Protein AF-A0A522VNP1-F1 (afdb_monomer)

Radius of gyration: 17.27 Å; Cα contacts (8 Å, |Δi|>4): 139; chains: 1; bounding box: 43×26×43 Å

Mean predicted aligned error: 6.5 Å

Secondary structure (DSSP, 8-state):
--------GGGS-HHHHHHHHHS-HHHHHHHHHHHTTEEEE--SS--TT-SHHHHH-HHHHHHHHHHHTT-EEEE---HHHHHHHHHHHHHHHHHHH---HHHHHHHTT--HHHHHHHHHHTT---

Nearest PDB structures (foldseek):
  7bhy-assembly1_B  TM=8.957E-01  e=1.336E+00  Bacillus subtilis subsp. subtilis str. 168
  7bhy-assembly1_A  TM=9.218E-01  e=1.494E+00  Bacillus subtilis subsp. subtilis str. 168
  3hug-assembly1_C  TM=8.974E-01  e=2.089E+00  Mycobacterium tuberculosis H37Rv
  4go1-assembly1_B-2  TM=8.620E-01  e=2.089E+00  Escherichia coli K-12
  6kon-assembly1_F  TM=8.977E-01  e=2.209E+00  Mycobacterium tuberculosis H37Rv

Structure (mmCIF, N/CA/C/O backbone):
data_AF-A0A522VNP1-F1
#
_entry.id   AF-A0A522VNP1-F1
#
loop_
_atom_site.group_PDB
_atom_site.id
_atom_site.type_symbol
_atom_site.label_atom_id
_atom_site.label_alt_id
_atom_site.label_comp_id
_atom_site.label_asym_id
_atom_site.label_entity_id
_atom_site.label_seq_id
_atom_site.pdbx_PDB_ins_code
_atom_site.Cartn_x
_atom_site.Cartn_y
_atom_site.Cartn_z
_atom_site.occupancy
_atom_site.B_iso_or_equiv
_atom_site.auth_seq_id
_atom_site.auth_comp_id
_atom_site.auth_asym_id
_atom_site.auth_atom_id
_atom_site.pdbx_PDB_model_num
ATOM 1 N N . MET A 1 1 ? -2.718 -17.207 4.023 1.00 33.31 1 MET A N 1
ATOM 2 C CA . MET A 1 1 ? -3.787 -16.292 4.475 1.00 33.31 1 MET A CA 1
ATOM 3 C C . MET A 1 1 ? -3.947 -15.210 3.415 1.00 33.31 1 MET A C 1
ATOM 5 O O . MET A 1 1 ? -3.266 -14.200 3.466 1.00 33.31 1 MET A O 1
ATOM 9 N N . THR A 1 2 ? -4.744 -15.475 2.381 1.00 30.81 2 THR A N 1
ATOM 10 C CA . THR A 1 2 ? -5.011 -14.537 1.278 1.00 30.81 2 THR A CA 1
ATOM 11 C C . THR A 1 2 ? -6.406 -13.962 1.493 1.00 30.81 2 THR A C 1
ATOM 13 O O . THR A 1 2 ? -7.403 -14.572 1.124 1.00 30.81 2 THR A O 1
ATOM 16 N N . MET A 1 3 ? -6.475 -12.831 2.195 1.00 37.22 3 MET A N 1
ATOM 17 C CA . MET A 1 3 ? -7.705 -12.055 2.355 1.00 37.22 3 MET A CA 1
ATOM 18 C C . MET A 1 3 ? -7.948 -11.290 1.051 1.00 37.22 3 MET A C 1
ATOM 20 O O . MET A 1 3 ? -7.404 -10.208 0.856 1.00 37.22 3 MET A O 1
ATOM 24 N N . THR A 1 4 ? -8.750 -11.851 0.149 1.00 41.09 4 THR A N 1
ATOM 25 C CA . THR A 1 4 ? -9.312 -11.129 -1.000 1.00 41.09 4 THR A CA 1
ATOM 26 C C . THR A 1 4 ? -10.367 -10.145 -0.495 1.00 41.09 4 THR A C 1
ATOM 28 O O . THR A 1 4 ? -11.566 -10.425 -0.512 1.00 41.09 4 THR A O 1
ATOM 31 N N . SER A 1 5 ? -9.933 -9.001 0.029 1.00 47.94 5 SER A N 1
ATOM 32 C CA . SER A 1 5 ? -10.810 -7.859 0.266 1.00 47.94 5 SER A CA 1
ATOM 33 C C . SER A 1 5 ? -11.035 -7.151 -1.069 1.00 47.94 5 SER A C 1
ATOM 35 O O . SER A 1 5 ? -10.086 -6.770 -1.752 1.00 47.94 5 SER A O 1
ATOM 37 N N . ASN A 1 6 ? -12.306 -7.018 -1.457 1.00 55.75 6 ASN A N 1
ATOM 38 C CA . ASN A 1 6 ? -12.768 -6.305 -2.648 1.00 55.75 6 ASN A CA 1
ATOM 39 C C . ASN A 1 6 ? -12.281 -4.848 -2.600 1.00 55.75 6 ASN A C 1
ATOM 41 O O . ASN A 1 6 ? -12.937 -3.972 -2.035 1.00 55.75 6 ASN A O 1
ATOM 45 N N . THR A 1 7 ? -11.075 -4.627 -3.108 1.00 63.16 7 THR A N 1
ATOM 46 C CA . THR A 1 7 ? -10.361 -3.360 -3.060 1.00 63.16 7 THR A CA 1
ATOM 47 C C . THR A 1 7 ? -10.695 -2.609 -4.343 1.00 63.16 7 THR A C 1
ATOM 49 O O . THR A 1 7 ? -10.264 -3.031 -5.415 1.00 63.16 7 THR A O 1
ATOM 52 N N . PRO A 1 8 ? -11.501 -1.536 -4.288 1.00 67.56 8 PRO A N 1
ATOM 53 C CA . PRO A 1 8 ? -11.978 -0.900 -5.503 1.00 67.56 8 PRO A CA 1
ATOM 54 C C . PRO A 1 8 ? -10.829 -0.137 -6.166 1.00 67.56 8 PRO A C 1
ATOM 56 O O . PRO A 1 8 ? -10.316 0.834 -5.606 1.00 67.56 8 PRO A O 1
ATOM 59 N N . ALA A 1 9 ? -10.452 -0.557 -7.378 1.00 70.00 9 ALA A N 1
ATOM 60 C CA . ALA A 1 9 ? -9.404 0.077 -8.181 1.00 70.00 9 ALA A CA 1
ATOM 61 C C . ALA A 1 9 ? -9.614 1.595 -8.339 1.00 70.00 9 ALA A C 1
ATOM 63 O O . ALA A 1 9 ? -8.649 2.347 -8.377 1.00 70.00 9 ALA A O 1
ATOM 64 N N . SER A 1 10 ? -10.861 2.075 -8.289 1.00 74.94 10 SER A N 1
ATOM 65 C CA . SER A 1 10 ? -11.213 3.503 -8.333 1.00 74.94 10 SER A CA 1
ATOM 66 C C . SER A 1 10 ? -10.603 4.366 -7.216 1.00 74.94 10 SER A C 1
ATOM 68 O O . SER A 1 10 ? -10.579 5.590 -7.332 1.00 74.94 10 SER A O 1
ATOM 70 N N . LEU A 1 11 ? -10.103 3.767 -6.129 1.00 78.50 11 LEU A N 1
ATOM 71 C CA . LEU A 1 11 ? -9.387 4.490 -5.071 1.00 78.50 11 LEU A CA 1
ATOM 72 C C . LEU A 1 11 ? -7.905 4.724 -5.386 1.00 78.50 11 LEU A C 1
ATOM 74 O O . LEU A 1 11 ? -7.251 5.501 -4.679 1.00 78.50 11 LEU A O 1
ATOM 78 N N . LEU A 1 12 ? -7.372 4.049 -6.405 1.00 82.94 12 LEU A N 1
ATOM 79 C CA . LEU A 1 12 ? -6.011 4.248 -6.874 1.00 82.94 12 LEU A CA 1
ATOM 80 C C . LEU A 1 12 ? -5.929 5.482 -7.784 1.00 82.94 12 LEU A C 1
ATOM 82 O O . LEU A 1 12 ? -6.861 5.770 -8.529 1.00 82.94 12 LEU A O 1
ATOM 86 N N . PRO A 1 13 ? -4.814 6.218 -7.761 1.00 87.94 13 PRO A N 1
ATOM 87 C CA . PRO A 1 13 ? -4.446 7.132 -8.838 1.00 87.94 13 PRO A CA 1
ATOM 88 C C . PRO A 1 13 ? -4.318 6.399 -10.182 1.00 87.94 13 PRO A C 1
ATOM 90 O O . PRO A 1 13 ? -3.989 5.215 -10.193 1.00 87.94 13 PRO A O 1
ATOM 93 N N . ALA A 1 14 ? -4.504 7.114 -11.296 1.00 89.88 14 ALA A N 1
ATOM 94 C CA . ALA A 1 14 ? -4.551 6.538 -12.646 1.00 89.88 14 ALA A CA 1
ATOM 95 C C . ALA A 1 14 ? -3.372 5.601 -12.966 1.00 89.88 14 ALA A C 1
ATOM 97 O O . ALA A 1 14 ? -3.601 4.482 -13.401 1.00 89.88 14 ALA 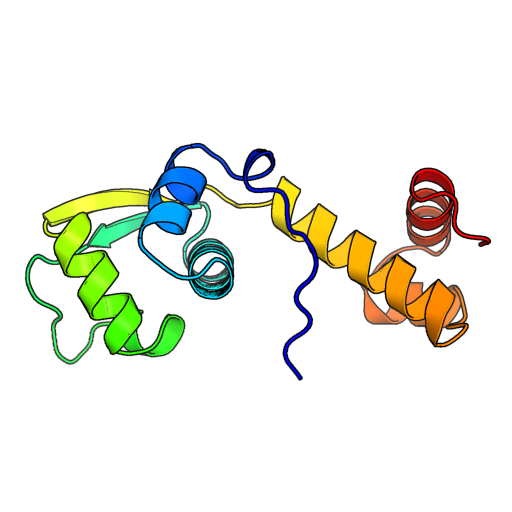A O 1
ATOM 98 N N . LEU A 1 15 ? -2.132 5.998 -12.651 1.00 91.94 15 LEU A N 1
ATOM 99 C CA . LEU A 1 15 ? -0.956 5.148 -12.880 1.00 91.94 15 LEU A CA 1
ATOM 100 C C . LEU A 1 15 ? -1.028 3.808 -12.128 1.00 91.94 15 LEU A C 1
ATOM 102 O O . LEU A 1 15 ? -0.652 2.774 -12.659 1.00 91.94 15 LEU A O 1
ATOM 106 N N . LEU A 1 16 ? -1.511 3.807 -10.884 1.00 91.62 16 LEU A N 1
ATOM 107 C CA . LEU A 1 16 ? -1.627 2.569 -10.111 1.00 91.62 16 LEU A CA 1
ATOM 108 C C . LEU A 1 16 ? -2.828 1.725 -10.564 1.00 91.62 16 LEU A C 1
ATOM 110 O O . LEU A 1 16 ? -2.793 0.509 -10.399 1.00 91.62 16 LEU A O 1
ATOM 114 N N . GLN A 1 17 ? -3.874 2.347 -11.124 1.00 90.94 17 GLN A N 1
ATOM 115 C CA . GLN A 1 17 ? -4.965 1.617 -11.783 1.00 90.94 17 GLN A CA 1
ATOM 116 C C . GLN A 1 17 ? -4.445 0.880 -13.015 1.00 90.94 17 GLN A C 1
ATOM 118 O O . GLN A 1 17 ? -4.635 -0.325 -13.102 1.00 90.94 17 GLN A O 1
ATOM 123 N N . ASP A 1 18 ? -3.723 1.588 -13.882 1.00 93.06 18 ASP A N 1
ATOM 124 C CA . ASP A 1 18 ? -3.081 1.041 -15.080 1.00 93.06 18 ASP A CA 1
ATOM 125 C C . ASP A 1 18 ? -2.137 -0.123 -14.724 1.00 93.06 18 ASP A C 1
ATOM 127 O O . ASP A 1 18 ? -2.263 -1.227 -15.246 1.00 93.06 18 ASP A O 1
ATOM 131 N N . MET A 1 19 ? -1.291 0.042 -13.699 1.00 93.38 19 MET A N 1
ATOM 132 C CA . MET A 1 19 ? -0.457 -1.060 -13.199 1.00 93.38 19 MET A CA 1
ATOM 133 C C . MET A 1 19 ? -1.275 -2.275 -12.740 1.00 93.38 19 MET A C 1
ATOM 135 O O . MET A 1 19 ? -0.857 -3.411 -12.968 1.00 93.38 19 MET A O 1
ATOM 139 N N . ALA A 1 20 ? -2.427 -2.066 -12.097 1.00 92.00 20 ALA A N 1
ATOM 140 C CA . ALA A 1 20 ? -3.280 -3.153 -11.614 1.00 92.00 20 ALA A CA 1
ATOM 141 C C . ALA A 1 20 ? -3.926 -3.972 -12.747 1.00 92.00 20 ALA A C 1
ATOM 143 O O . ALA A 1 20 ? -4.410 -5.075 -12.489 1.00 92.00 20 ALA A O 1
ATOM 144 N N . GLU A 1 21 ? -3.904 -3.479 -13.989 1.00 93.06 21 GLU A N 1
ATOM 145 C CA . GLU A 1 21 ? -4.316 -4.243 -15.174 1.00 93.06 21 GLU A CA 1
ATOM 146 C C . GLU A 1 21 ? -3.244 -5.255 -15.615 1.00 93.06 21 GLU A C 1
ATOM 148 O O . GLU A 1 21 ? -3.552 -6.267 -16.248 1.00 93.06 21 GLU A O 1
ATOM 153 N N . HIS A 1 22 ? -1.980 -5.029 -15.241 1.00 93.94 22 HIS A N 1
ATOM 154 C CA . HIS A 1 22 ? -0.836 -5.825 -15.696 1.00 93.94 22 HIS A CA 1
ATOM 155 C C . HIS A 1 22 ? -0.200 -6.689 -14.604 1.00 93.94 22 HIS A C 1
ATOM 157 O O . HIS A 1 22 ? 0.361 -7.758 -14.885 1.00 93.94 22 HIS A O 1
ATOM 163 N N . ILE A 1 23 ? -0.263 -6.235 -13.354 1.00 93.31 23 ILE A N 1
ATOM 164 C CA . ILE A 1 23 ? 0.320 -6.913 -12.197 1.00 93.31 23 ILE A CA 1
ATOM 165 C C . ILE A 1 23 ? -0.710 -7.066 -11.069 1.00 93.31 23 ILE A C 1
ATOM 167 O O . ILE A 1 23 ? -1.645 -6.274 -10.978 1.00 93.31 23 ILE A O 1
ATOM 171 N N . PRO A 1 24 ? -0.562 -8.074 -10.186 1.00 91.00 24 PRO A N 1
ATOM 172 C CA . PRO A 1 24 ? 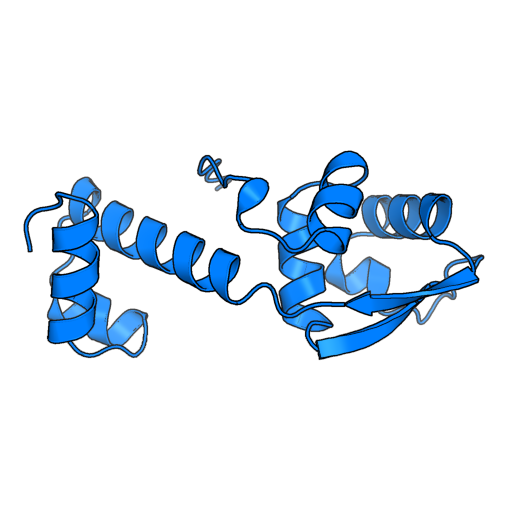-1.501 -8.282 -9.086 1.00 91.00 24 PRO A CA 1
ATOM 173 C C . PRO A 1 24 ? -1.643 -7.042 -8.195 1.00 91.00 24 PRO A C 1
ATOM 175 O O . PRO A 1 24 ? -0.652 -6.370 -7.897 1.00 91.00 24 PRO A O 1
ATOM 178 N N . MET A 1 25 ? -2.859 -6.783 -7.709 1.00 87.19 25 MET A N 1
ATOM 179 C CA . MET A 1 25 ? -3.173 -5.636 -6.847 1.00 87.19 25 MET A CA 1
ATOM 180 C C . MET A 1 25 ?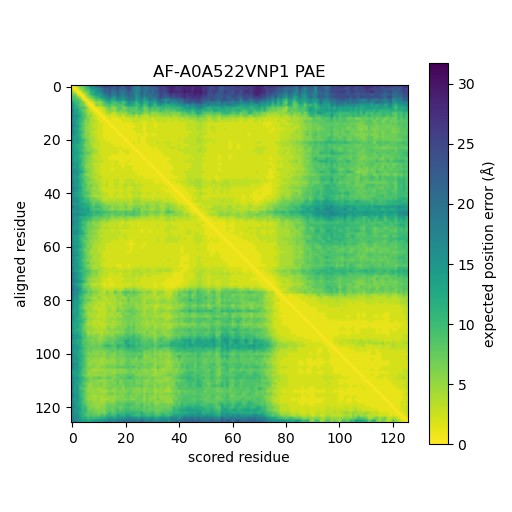 -2.257 -5.564 -5.617 1.00 87.19 25 MET A C 1
ATOM 182 O O . MET A 1 25 ? -1.800 -4.489 -5.233 1.00 87.19 25 MET A O 1
ATOM 186 N N . GLU A 1 26 ? -1.922 -6.705 -5.015 1.00 86.12 26 GLU A N 1
ATOM 187 C CA . GLU A 1 26 ? -1.019 -6.773 -3.865 1.00 86.12 26 GLU A CA 1
ATOM 188 C C . GLU A 1 26 ? 0.379 -6.244 -4.202 1.00 86.12 26 GLU A C 1
ATOM 190 O O . GLU A 1 26 ? 1.024 -5.613 -3.364 1.00 86.12 26 GLU A O 1
ATOM 195 N N . ALA A 1 27 ? 0.850 -6.469 -5.431 1.00 91.06 27 ALA A N 1
ATOM 196 C CA . ALA A 1 27 ? 2.127 -5.944 -5.891 1.00 91.06 27 ALA A CA 1
ATOM 197 C C . ALA A 1 27 ? 2.063 -4.433 -6.137 1.00 91.06 27 ALA A C 1
ATOM 199 O O . ALA A 1 27 ? 2.996 -3.729 -5.759 1.00 91.06 27 ALA A O 1
ATOM 200 N N . VAL A 1 28 ? 0.953 -3.921 -6.682 1.00 90.81 28 VAL A N 1
ATOM 201 C CA . VAL A 1 28 ? 0.714 -2.472 -6.826 1.00 90.81 28 VAL A CA 1
ATOM 202 C C . VAL A 1 28 ? 0.739 -1.779 -5.464 1.00 90.81 28 VAL A C 1
ATOM 204 O O . VAL A 1 28 ? 1.377 -0.739 -5.306 1.00 90.81 28 VAL A O 1
ATOM 207 N N . ILE A 1 29 ? 0.099 -2.377 -4.454 1.00 86.62 29 ILE A N 1
ATOM 208 C CA . ILE A 1 29 ? 0.096 -1.852 -3.083 1.00 86.62 29 ILE A CA 1
ATOM 209 C C . ILE A 1 29 ? 1.520 -1.823 -2.517 1.00 86.62 29 ILE A C 1
ATOM 211 O O . ILE A 1 29 ? 1.961 -0.768 -2.069 1.00 86.62 29 ILE A O 1
ATOM 215 N N . ARG A 1 30 ? 2.273 -2.930 -2.602 1.00 89.38 30 ARG A N 1
ATOM 216 C CA . ARG A 1 30 ? 3.672 -2.987 -2.130 1.00 89.38 30 ARG A CA 1
ATOM 217 C C . ARG A 1 30 ? 4.571 -1.981 -2.845 1.00 89.38 30 ARG A C 1
ATOM 219 O O . ARG A 1 30 ? 5.426 -1.360 -2.215 1.00 89.38 30 ARG A O 1
ATOM 226 N N . LEU A 1 31 ? 4.372 -1.802 -4.151 1.00 91.81 31 LEU A N 1
ATOM 227 C CA . LEU A 1 31 ? 5.088 -0.814 -4.952 1.00 91.81 31 LEU A CA 1
ATOM 228 C C . LEU A 1 31 ? 4.801 0.602 -4.442 1.00 91.81 31 LEU A C 1
ATOM 230 O O . LEU A 1 31 ? 5.734 1.360 -4.187 1.00 91.81 31 LEU A O 1
ATOM 234 N N . ALA A 1 32 ? 3.529 0.944 -4.235 1.00 90.56 32 ALA A N 1
ATOM 235 C CA . ALA A 1 32 ? 3.127 2.254 -3.733 1.00 90.56 32 ALA A CA 1
ATOM 236 C C . ALA A 1 32 ? 3.555 2.502 -2.275 1.00 90.56 32 ALA A C 1
ATOM 238 O O . ALA A 1 32 ? 3.847 3.639 -1.911 1.00 90.56 32 ALA A O 1
ATOM 239 N N . GLU A 1 33 ? 3.612 1.465 -1.437 1.00 88.00 33 GLU A N 1
ATOM 240 C CA . GLU A 1 33 ? 4.136 1.553 -0.068 1.00 88.00 33 GLU A CA 1
ATOM 241 C C . GLU A 1 33 ? 5.644 1.811 -0.048 1.00 88.00 33 GLU A C 1
ATOM 243 O O . GLU A 1 33 ? 6.117 2.622 0.748 1.00 88.00 33 GLU A O 1
ATOM 248 N N . ARG A 1 34 ? 6.400 1.145 -0.930 1.00 91.19 34 ARG A N 1
ATOM 249 C CA . ARG A 1 34 ? 7.862 1.259 -0.975 1.00 91.19 34 ARG A CA 1
ATOM 250 C C . ARG A 1 34 ? 8.346 2.512 -1.702 1.00 91.19 34 ARG A C 1
ATOM 252 O O . ARG A 1 34 ? 9.264 3.166 -1.219 1.00 91.19 34 ARG A O 1
ATOM 259 N N . PHE A 1 35 ? 7.749 2.832 -2.846 1.00 92.75 35 PHE A N 1
ATOM 260 C CA . PHE A 1 35 ? 8.228 3.876 -3.760 1.00 92.75 35 PHE A CA 1
ATOM 261 C C . PHE A 1 35 ? 7.281 5.085 -3.852 1.00 92.75 35 PHE A C 1
ATOM 263 O O . PHE A 1 35 ? 7.542 6.019 -4.606 1.00 92.75 35 PHE A O 1
ATOM 270 N N . GLY A 1 36 ? 6.185 5.112 -3.089 1.00 92.38 36 GLY A N 1
ATOM 271 C CA . GLY A 1 36 ? 5.192 6.184 -3.146 1.00 92.38 36 GLY A CA 1
ATOM 272 C C . GLY A 1 36 ? 5.743 7.574 -2.810 1.00 92.38 36 GLY A C 1
ATOM 273 O O . GLY A 1 36 ? 6.263 7.835 -1.723 1.00 92.38 36 GLY A O 1
ATOM 274 N N . GLY A 1 37 ? 5.504 8.524 -3.708 1.00 91.69 37 GLY A N 1
ATOM 275 C CA . GLY A 1 37 ? 6.007 9.894 -3.642 1.00 91.69 37 GLY A CA 1
ATOM 276 C C . GLY A 1 37 ? 7.445 10.027 -4.136 1.00 91.69 37 GLY A C 1
ATOM 277 O O . GLY A 1 37 ? 8.137 10.948 -3.708 1.00 91.69 37 GLY A O 1
ATOM 278 N N . THR A 1 38 ? 7.898 9.096 -4.977 1.00 93.19 38 THR A N 1
ATOM 279 C CA . THR A 1 38 ? 9.209 9.133 -5.630 1.00 93.19 38 THR A CA 1
ATOM 280 C C . THR A 1 38 ? 9.062 8.838 -7.119 1.00 93.19 38 THR A C 1
ATOM 282 O O . THR A 1 38 ? 8.069 8.252 -7.551 1.00 93.19 38 THR A O 1
ATOM 285 N N . VAL A 1 39 ? 10.074 9.221 -7.897 1.00 93.38 39 VAL A N 1
ATOM 286 C CA . VAL A 1 39 ? 10.185 8.817 -9.299 1.00 93.38 39 VAL A CA 1
ATOM 287 C C . VAL A 1 39 ? 10.956 7.505 -9.367 1.00 93.38 39 VAL A C 1
ATOM 289 O O . VAL A 1 39 ? 12.120 7.439 -8.969 1.00 93.38 39 VAL A O 1
ATOM 292 N N . LEU A 1 40 ? 10.309 6.467 -9.885 1.00 93.38 40 LEU A N 1
ATOM 293 C CA . LEU A 1 40 ? 10.887 5.145 -10.062 1.00 93.38 40 LEU A CA 1
ATOM 294 C C . LEU A 1 40 ? 11.319 4.960 -11.519 1.00 93.38 40 LEU A C 1
ATOM 296 O O . LEU A 1 40 ? 10.492 4.911 -12.428 1.00 93.38 40 LEU A O 1
ATOM 300 N N . CYS A 1 41 ? 12.628 4.842 -11.731 1.00 93.19 41 CYS A N 1
ATOM 301 C CA . CYS A 1 41 ? 13.198 4.512 -13.032 1.00 93.19 41 CYS A CA 1
ATOM 302 C C . CYS A 1 41 ? 13.067 3.004 -13.287 1.00 93.19 41 CYS A C 1
ATOM 304 O O . CYS A 1 41 ? 13.658 2.196 -12.564 1.00 93.19 41 CYS A O 1
ATOM 306 N N . ILE A 1 42 ? 12.301 2.618 -14.308 1.00 93.44 42 ILE A N 1
ATOM 307 C CA . ILE A 1 42 ? 12.103 1.217 -14.683 1.00 93.44 42 ILE A CA 1
ATOM 308 C C . ILE A 1 42 ? 13.133 0.850 -15.759 1.00 93.44 42 ILE A C 1
ATOM 310 O O . ILE A 1 42 ? 13.072 1.360 -16.878 1.00 93.44 42 ILE A O 1
ATOM 314 N N . PRO A 1 43 ? 14.108 -0.031 -15.481 1.00 91.44 43 PRO A N 1
ATOM 315 C CA . PRO A 1 43 ? 15.134 -0.363 -16.462 1.00 91.44 43 PRO A CA 1
ATOM 316 C C . PRO A 1 43 ? 14.565 -1.264 -17.567 1.00 91.44 43 PRO A C 1
ATOM 318 O O . PRO A 1 43 ? 13.771 -2.153 -17.288 1.00 91.44 43 PRO A O 1
ATOM 321 N N . LYS A 1 44 ? 15.043 -1.130 -18.814 1.00 93.06 44 LYS A N 1
ATOM 322 C CA . LYS A 1 44 ? 14.654 -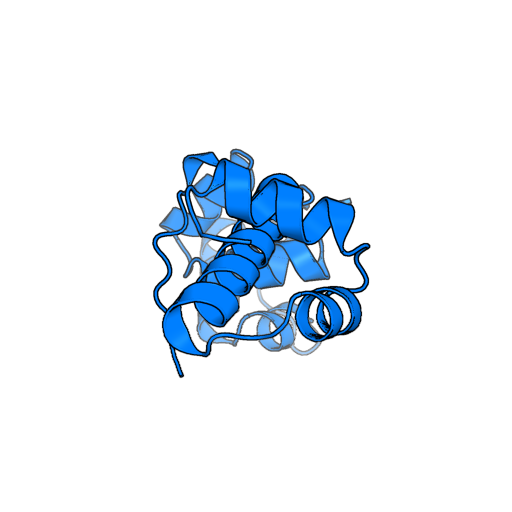2.019 -19.940 1.00 93.06 44 LYS A CA 1
ATOM 323 C C . LYS A 1 44 ? 15.049 -3.490 -19.743 1.00 93.06 44 LYS A C 1
ATOM 325 O O . LYS A 1 44 ? 14.540 -4.372 -20.426 1.00 93.06 44 LYS A O 1
ATOM 330 N N . ARG A 1 45 ? 16.011 -3.758 -18.857 1.00 90.81 45 ARG A N 1
ATOM 331 C CA . ARG A 1 45 ? 16.421 -5.098 -18.420 1.00 90.81 45 ARG A CA 1
ATOM 332 C C . ARG A 1 45 ? 16.703 -5.043 -16.927 1.00 90.81 45 ARG A C 1
ATOM 334 O O . ARG A 1 45 ? 17.435 -4.154 -16.502 1.00 90.81 45 ARG A O 1
ATOM 341 N N . LEU A 1 46 ? 16.164 -5.984 -16.152 1.00 86.88 46 LEU A N 1
ATOM 342 C CA . LEU A 1 46 ? 16.382 -6.041 -14.704 1.00 86.88 46 LEU A CA 1
ATOM 343 C C . LEU A 1 46 ? 17.866 -6.285 -14.388 1.00 86.88 46 LEU A C 1
ATOM 345 O O . LEU A 1 46 ? 18.383 -7.358 -14.712 1.00 86.88 46 LEU A O 1
ATOM 349 N N . PRO A 1 47 ? 18.570 -5.330 -13.755 1.00 86.12 47 PRO A N 1
ATOM 350 C CA . PRO A 1 47 ? 19.919 -5.583 -13.282 1.00 86.12 47 PRO A CA 1
ATOM 351 C C . PRO A 1 47 ? 19.880 -6.520 -12.066 1.00 86.12 47 PRO A C 1
ATOM 353 O O . PRO A 1 47 ? 18.905 -6.550 -11.314 1.00 86.12 47 PRO A O 1
ATOM 356 N N . LYS A 1 48 ? 20.964 -7.274 -11.840 1.00 81.94 48 LYS A N 1
ATOM 357 C CA . LYS A 1 48 ? 21.052 -8.255 -10.738 1.00 81.94 48 LYS A CA 1
ATOM 358 C C . LYS A 1 48 ? 20.868 -7.639 -9.345 1.00 81.94 48 LYS A C 1
ATOM 360 O O . LYS A 1 48 ? 20.453 -8.335 -8.431 1.00 81.94 48 LYS A O 1
ATOM 365 N N . ASN A 1 49 ? 21.187 -6.356 -9.190 1.00 83.25 49 ASN A N 1
ATOM 366 C CA . ASN A 1 49 ? 21.057 -5.586 -7.953 1.00 83.25 49 ASN A CA 1
ATOM 367 C C . ASN A 1 49 ? 19.769 -4.743 -7.895 1.00 83.25 49 ASN A C 1
ATOM 369 O O . ASN A 1 49 ? 19.671 -3.850 -7.058 1.00 83.25 49 ASN A O 1
ATOM 373 N N . SER A 1 50 ? 18.803 -4.977 -8.791 1.00 85.81 50 SER A N 1
ATOM 374 C CA . SER A 1 50 ? 17.514 -4.287 -8.737 1.00 85.81 50 SER A CA 1
ATOM 375 C C . SER A 1 50 ? 16.772 -4.632 -7.450 1.00 85.81 50 SER A C 1
ATOM 377 O O . SER A 1 50 ? 16.692 -5.793 -7.056 1.00 85.81 50 SER A O 1
ATOM 379 N N . GLU A 1 51 ? 16.165 -3.626 -6.834 1.00 89.69 51 GLU A N 1
ATOM 380 C CA . GLU A 1 51 ? 15.301 -3.803 -5.670 1.00 89.69 51 GLU A CA 1
ATOM 381 C C . GLU A 1 51 ? 13.896 -4.315 -6.053 1.00 89.69 51 GLU A C 1
ATOM 383 O O . GLU A 1 51 ? 13.197 -4.894 -5.221 1.00 89.69 51 GLU A O 1
ATOM 388 N N . LEU A 1 52 ? 13.484 -4.175 -7.323 1.00 91.31 52 LEU A N 1
ATOM 389 C CA . LEU A 1 52 ? 12.133 -4.533 -7.781 1.00 91.31 52 LEU A CA 1
ATOM 390 C C . LEU A 1 52 ? 11.770 -6.006 -7.522 1.00 91.31 52 LEU A C 1
ATOM 392 O O . LEU A 1 52 ? 10.691 -6.247 -6.976 1.00 91.31 52 LEU A O 1
ATOM 396 N N . PRO A 1 53 ? 12.629 -7.004 -7.827 1.00 93.12 53 PRO A N 1
ATOM 397 C CA . PRO A 1 53 ? 12.318 -8.403 -7.536 1.00 93.12 53 PRO A CA 1
ATOM 398 C C . PRO A 1 53 ? 12.193 -8.696 -6.038 1.00 93.12 53 PRO A C 1
ATOM 400 O O . PRO A 1 53 ? 11.400 -9.553 -5.659 1.00 93.12 53 PRO A O 1
ATOM 403 N N . ALA A 1 54 ? 12.935 -7.984 -5.184 1.00 90.62 54 ALA A N 1
ATOM 404 C CA . ALA A 1 54 ? 12.851 -8.154 -3.734 1.00 90.62 54 ALA A CA 1
ATOM 405 C C . ALA A 1 54 ? 11.522 -7.625 -3.170 1.00 90.62 54 ALA A C 1
ATOM 407 O O . ALA A 1 54 ? 10.999 -8.173 -2.202 1.00 90.62 54 ALA A O 1
ATOM 408 N N . VAL A 1 55 ? 10.957 -6.583 -3.787 1.00 91.12 55 VAL A N 1
ATOM 409 C CA . VAL A 1 55 ? 9.689 -5.967 -3.361 1.00 91.12 55 VAL A CA 1
ATOM 410 C C . VAL A 1 55 ? 8.475 -6.697 -3.947 1.00 91.12 55 VAL A C 1
ATOM 412 O O . VAL A 1 55 ? 7.482 -6.921 -3.252 1.00 91.12 55 VAL A O 1
ATOM 415 N N . LEU A 1 56 ? 8.542 -7.078 -5.225 1.00 92.25 56 LEU A N 1
ATOM 416 C CA . LEU A 1 56 ? 7.385 -7.548 -5.998 1.00 92.25 56 LEU A CA 1
ATOM 417 C C . LEU A 1 56 ? 7.397 -9.057 -6.269 1.00 92.25 56 LEU A C 1
ATOM 419 O O . LEU A 1 56 ? 6.361 -9.626 -6.605 1.00 92.25 56 LEU A O 1
ATOM 423 N N . GLY A 1 57 ? 8.550 -9.709 -6.119 1.00 93.38 57 GLY A N 1
ATOM 424 C CA . GLY A 1 57 ? 8.813 -11.032 -6.678 1.00 93.38 57 GLY A CA 1
ATOM 425 C C . GLY A 1 57 ? 9.336 -10.945 -8.116 1.00 93.38 57 GLY A C 1
ATOM 426 O O . GLY A 1 57 ? 9.035 -10.004 -8.853 1.00 93.38 57 GLY A O 1
ATOM 427 N N . ALA A 1 58 ? 10.136 -11.935 -8.518 1.00 92.06 58 ALA A N 1
ATOM 428 C CA . ALA A 1 58 ? 10.836 -11.935 -9.805 1.00 92.06 58 ALA A CA 1
ATOM 429 C C . ALA A 1 58 ? 9.883 -11.859 -11.009 1.00 92.06 58 ALA A C 1
ATOM 431 O O . ALA A 1 58 ? 10.079 -11.020 -11.887 1.00 92.06 58 ALA A O 1
ATOM 432 N N . ASP A 1 59 ? 8.820 -12.665 -11.016 1.00 94.25 59 ASP A N 1
ATOM 433 C CA . ASP A 1 59 ? 7.875 -12.728 -12.138 1.00 94.25 59 ASP A CA 1
ATOM 434 C C . ASP A 1 59 ? 7.105 -11.417 -12.319 1.00 94.25 59 ASP A C 1
ATOM 436 O O . ASP A 1 59 ? 6.895 -10.945 -13.437 1.00 94.25 59 ASP A O 1
ATOM 440 N N . VAL A 1 60 ? 6.705 -10.792 -11.210 1.00 95.31 60 VAL A N 1
ATOM 441 C CA . VAL A 1 60 ? 5.977 -9.521 -11.235 1.00 95.31 60 VAL A CA 1
ATOM 442 C C . VAL A 1 60 ? 6.898 -8.379 -11.649 1.00 95.31 60 VAL A C 1
ATOM 444 O O . VAL A 1 60 ? 6.509 -7.550 -12.468 1.00 95.31 60 VAL A O 1
ATOM 447 N N . ALA A 1 61 ? 8.136 -8.357 -11.146 1.00 94.62 61 ALA A N 1
ATOM 448 C CA . ALA A 1 61 ? 9.134 -7.381 -11.570 1.00 94.62 61 ALA A CA 1
ATOM 449 C C . ALA A 1 61 ? 9.441 -7.501 -13.072 1.00 94.62 61 ALA A C 1
ATOM 451 O O . ALA A 1 61 ? 9.575 -6.484 -13.751 1.00 94.62 61 ALA A O 1
ATOM 452 N N . ALA A 1 62 ? 9.511 -8.725 -13.606 1.00 94.00 62 ALA A N 1
ATOM 453 C CA . ALA A 1 62 ? 9.706 -8.956 -15.034 1.00 94.00 62 ALA A CA 1
ATOM 454 C C . ALA A 1 62 ? 8.528 -8.425 -15.867 1.00 94.00 62 ALA A C 1
ATOM 456 O O . ALA A 1 62 ? 8.758 -7.759 -16.874 1.00 94.00 62 ALA A O 1
ATOM 457 N N . LYS A 1 63 ? 7.281 -8.646 -15.425 1.00 95.44 63 LYS A N 1
ATOM 458 C CA . LYS A 1 63 ? 6.087 -8.065 -16.068 1.00 95.44 63 LYS A CA 1
ATOM 459 C C . LYS A 1 63 ? 6.103 -6.539 -16.037 1.00 95.44 63 LYS A C 1
ATOM 461 O O . LYS A 1 63 ? 5.872 -5.918 -17.066 1.00 95.44 63 LYS A O 1
ATOM 466 N N . LEU A 1 64 ? 6.434 -5.940 -14.892 1.00 94.38 64 LEU A N 1
ATOM 467 C CA . LEU A 1 64 ? 6.526 -4.485 -14.758 1.00 94.38 64 LEU A CA 1
ATOM 468 C C . LEU A 1 64 ? 7.553 -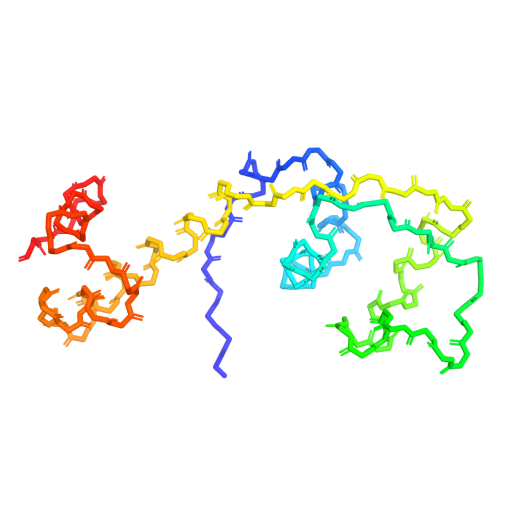3.894 -15.738 1.00 94.38 64 LEU A C 1
ATOM 470 O O . LEU A 1 64 ? 7.276 -2.901 -16.400 1.00 94.38 64 LEU A O 1
ATOM 474 N N . VAL A 1 65 ? 8.718 -4.534 -15.874 1.00 95.25 65 VAL A N 1
ATOM 475 C CA . VAL A 1 65 ? 9.761 -4.121 -16.826 1.00 95.25 65 VAL A CA 1
ATOM 476 C C . VAL A 1 65 ? 9.356 -4.354 -18.281 1.00 95.25 65 VAL A C 1
ATOM 478 O O . VAL A 1 65 ? 9.743 -3.573 -19.144 1.00 95.25 65 VAL A O 1
ATOM 481 N N . ALA A 1 66 ? 8.570 -5.390 -18.570 1.00 95.69 66 ALA A N 1
ATOM 482 C CA . ALA A 1 66 ? 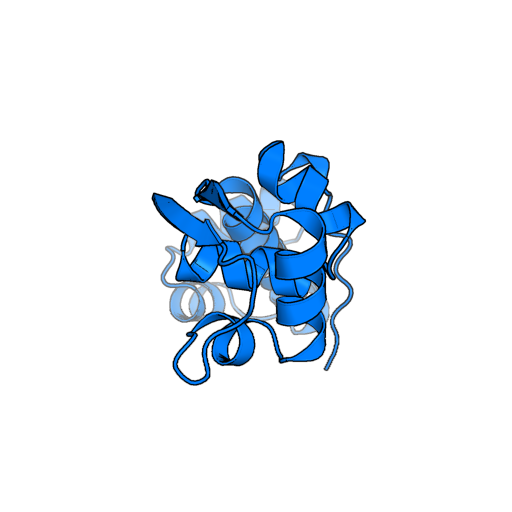8.052 -5.619 -19.914 1.00 95.69 66 ALA A CA 1
ATOM 483 C C . ALA A 1 66 ? 7.060 -4.530 -20.353 1.00 95.69 66 ALA A C 1
ATOM 485 O O . ALA A 1 66 ? 7.047 -4.178 -21.529 1.00 95.69 66 ALA A O 1
ATOM 486 N N . VAL A 1 67 ? 6.259 -3.999 -19.422 1.00 95.69 67 VAL A N 1
ATOM 487 C CA . VAL A 1 67 ? 5.254 -2.962 -19.708 1.00 95.69 67 VAL A CA 1
ATOM 488 C C . VAL A 1 67 ? 5.874 -1.564 -19.721 1.00 95.69 67 VAL A C 1
ATOM 490 O O . VAL A 1 67 ? 5.723 -0.854 -20.705 1.00 95.69 67 VAL A O 1
ATOM 493 N N . TYR A 1 68 ? 6.624 -1.197 -18.678 1.00 95.56 68 TYR A N 1
ATOM 494 C CA . TYR A 1 68 ? 7.104 0.180 -18.463 1.00 95.56 68 TYR A CA 1
ATOM 495 C C . TYR A 1 68 ? 8.619 0.347 -18.677 1.00 95.56 68 TYR A C 1
ATOM 497 O O . TYR A 1 68 ? 9.245 1.294 -18.198 1.00 95.56 68 TYR A O 1
ATOM 505 N N . GLY A 1 69 ? 9.268 -0.621 -19.327 1.00 95.31 69 GLY A N 1
ATOM 506 C CA . GLY A 1 69 ? 10.719 -0.666 -19.484 1.00 95.31 69 GLY A CA 1
ATOM 507 C C . GLY A 1 69 ? 11.296 0.562 -20.192 1.00 95.31 69 GLY A C 1
ATOM 508 O O . GLY A 1 69 ? 11.118 0.755 -21.392 1.00 95.31 69 GLY A O 1
ATOM 509 N N . GLY A 1 70 ? 12.117 1.330 -19.477 1.00 94.81 70 GLY A N 1
ATOM 510 C CA . GLY A 1 70 ? 12.749 2.558 -19.963 1.00 94.81 70 GLY A CA 1
ATOM 511 C C . GLY A 1 70 ? 12.029 3.841 -19.552 1.00 94.81 70 GLY A C 1
ATOM 512 O O . GLY A 1 70 ? 12.480 4.915 -19.947 1.00 94.81 70 GLY A O 1
ATOM 513 N N . GLU A 1 71 ? 10.955 3.743 -18.772 1.00 94.38 71 GLU A N 1
ATOM 514 C CA . GLU A 1 71 ? 10.198 4.890 -18.283 1.00 94.38 71 GLU A CA 1
ATOM 515 C C . GLU A 1 71 ? 10.649 5.351 -16.891 1.00 94.38 71 GLU A C 1
ATOM 517 O O . GLU A 1 71 ? 11.187 4.586 -16.086 1.00 94.38 71 GLU A O 1
ATOM 522 N N . ASN A 1 72 ? 10.388 6.627 -16.604 1.00 94.25 72 ASN A N 1
ATOM 523 C CA . ASN A 1 72 ? 10.496 7.210 -15.272 1.00 94.25 72 ASN A CA 1
ATOM 524 C C . ASN A 1 72 ? 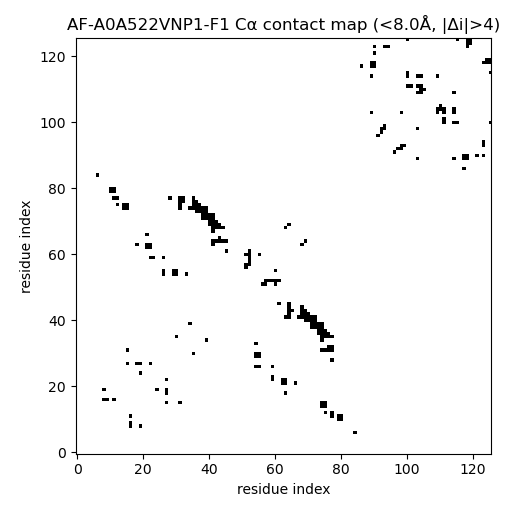9.084 7.488 -14.766 1.00 94.25 72 ASN A C 1
ATOM 526 O O . ASN A 1 72 ? 8.429 8.421 -15.228 1.00 94.25 72 ASN A O 1
ATOM 530 N N . LEU A 1 73 ? 8.621 6.670 -13.829 1.00 94.44 73 LEU A N 1
ATOM 531 C CA . LEU A 1 73 ? 7.253 6.717 -13.339 1.00 94.44 73 LEU A CA 1
ATOM 532 C C . LEU A 1 73 ? 7.189 7.517 -12.038 1.00 94.44 73 LEU A C 1
ATOM 534 O O . LEU A 1 73 ? 7.847 7.155 -11.064 1.00 94.44 73 LEU A O 1
ATOM 538 N N . ASP A 1 74 ? 6.392 8.585 -11.996 1.00 93.94 74 ASP A N 1
ATOM 539 C CA . ASP A 1 74 ? 6.061 9.265 -10.738 1.00 93.94 74 ASP A CA 1
ATOM 540 C C . ASP A 1 74 ? 5.066 8.399 -9.962 1.00 93.94 74 ASP A C 1
ATOM 542 O O . ASP A 1 74 ? 3.884 8.342 -10.303 1.00 93.94 74 ASP A O 1
ATOM 546 N N . ILE A 1 75 ? 5.557 7.662 -8.962 1.00 93.75 75 ILE A N 1
ATOM 547 C CA . ILE A 1 75 ? 4.750 6.706 -8.209 1.00 93.75 75 ILE A CA 1
ATOM 548 C C . ILE A 1 75 ? 3.924 7.475 -7.181 1.00 93.75 75 ILE A C 1
ATOM 550 O O . ILE A 1 75 ? 4.464 7.947 -6.176 1.00 93.75 75 ILE A O 1
ATOM 554 N N . PRO A 1 76 ? 2.597 7.574 -7.339 1.00 88.88 76 PRO A N 1
ATOM 555 C CA . PRO A 1 76 ? 1.794 8.356 -6.425 1.00 88.88 76 PRO A CA 1
ATOM 556 C C . PRO A 1 76 ? 1.630 7.615 -5.096 1.00 88.88 76 PRO A C 1
ATOM 558 O O . PRO A 1 76 ? 1.511 6.390 -5.033 1.00 88.88 76 PRO A O 1
ATOM 561 N N . ARG A 1 77 ? 1.553 8.369 -3.995 1.00 84.44 77 ARG A N 1
ATOM 562 C CA . ARG A 1 77 ? 1.223 7.784 -2.690 1.00 84.44 77 ARG A CA 1
ATOM 563 C C . ARG A 1 77 ? -0.220 7.291 -2.711 1.00 84.44 77 ARG A C 1
ATOM 565 O O . ARG A 1 77 ? -1.152 8.092 -2.814 1.00 84.44 77 ARG A O 1
ATOM 572 N N . ALA A 1 78 ? -0.429 5.990 -2.527 1.00 81.94 78 ALA A N 1
ATOM 573 C CA . ALA A 1 78 ? -1.754 5.370 -2.486 1.00 81.94 78 ALA A CA 1
ATOM 574 C C . ALA A 1 78 ? -2.514 5.661 -1.169 1.00 81.94 78 ALA A C 1
ATOM 576 O O . ALA A 1 78 ? -3.188 4.798 -0.616 1.00 81.94 78 ALA A O 1
ATOM 577 N N . CYS A 1 79 ? -2.434 6.889 -0.637 1.00 81.25 79 CYS A N 1
ATOM 578 C CA . CYS A 1 79 ? -2.942 7.274 0.684 1.00 81.25 79 CYS A CA 1
ATOM 579 C C . CYS A 1 79 ? -4.422 6.930 0.893 1.00 81.25 79 CYS A C 1
ATOM 581 O O . CYS A 1 79 ? -4.805 6.493 1.978 1.00 81.25 79 CYS A O 1
ATOM 583 N N . ARG A 1 80 ? -5.267 7.146 -0.126 1.00 83.31 80 ARG A N 1
ATOM 584 C CA . ARG A 1 80 ? -6.700 6.807 -0.060 1.00 83.31 80 ARG A CA 1
ATOM 585 C C . ARG A 1 80 ? -6.902 5.300 0.050 1.00 83.31 80 ARG A C 1
ATOM 587 O O . ARG A 1 80 ? -7.673 4.860 0.898 1.00 83.31 80 ARG A O 1
ATOM 594 N N . MET A 1 81 ? -6.157 4.539 -0.744 1.00 81.69 81 MET A N 1
ATOM 595 C CA . MET A 1 81 ? -6.195 3.084 -0.731 1.00 81.69 81 MET A CA 1
ATOM 596 C C . MET A 1 81 ? -5.703 2.507 0.597 1.00 81.69 81 MET A C 1
ATOM 598 O O . MET A 1 81 ? -6.414 1.741 1.235 1.00 81.69 81 MET A O 1
ATOM 602 N N . ILE A 1 82 ? -4.537 2.947 1.073 1.00 81.88 82 ILE A N 1
ATOM 603 C CA . ILE A 1 82 ? -3.956 2.505 2.349 1.00 81.88 82 ILE A CA 1
ATOM 604 C C . ILE A 1 82 ? -4.936 2.767 3.499 1.00 81.88 82 ILE A C 1
ATOM 606 O O . ILE A 1 82 ? -5.183 1.900 4.339 1.00 81.88 82 ILE A O 1
ATOM 610 N N . ARG A 1 83 ? -5.562 3.952 3.520 1.00 88.19 83 ARG A N 1
ATOM 611 C CA . ARG A 1 83 ? -6.605 4.277 4.505 1.00 88.19 83 ARG A CA 1
ATOM 612 C C . ARG A 1 83 ? -7.812 3.351 4.384 1.00 88.19 83 ARG A C 1
ATOM 614 O O . ARG A 1 83 ? -8.329 2.930 5.415 1.00 88.19 83 ARG A O 1
ATOM 621 N N . PHE A 1 84 ? -8.259 3.044 3.168 1.00 86.88 84 PHE A N 1
ATOM 622 C CA . PHE A 1 84 ? -9.375 2.132 2.930 1.00 86.88 84 PHE A CA 1
ATOM 623 C C . PHE A 1 84 ? -9.071 0.720 3.438 1.00 86.88 84 PHE A C 1
ATOM 625 O O . PHE A 1 84 ? -9.843 0.202 4.240 1.00 86.88 84 PHE A O 1
ATOM 632 N N . VAL A 1 85 ? -7.927 0.142 3.059 1.00 85.31 85 VAL A N 1
ATOM 633 C CA . VAL A 1 85 ? -7.499 -1.201 3.490 1.00 85.31 85 VAL A CA 1
ATOM 634 C C . VAL A 1 85 ? -7.405 -1.278 5.013 1.00 85.31 85 VAL A C 1
ATOM 636 O O . VAL A 1 85 ? -8.002 -2.161 5.625 1.00 85.31 85 VAL A O 1
ATOM 639 N N . ARG A 1 86 ? -6.751 -0.297 5.651 1.00 92.00 86 ARG A N 1
ATOM 640 C CA . ARG A 1 86 ? -6.681 -0.215 7.118 1.00 92.00 86 ARG A CA 1
ATOM 641 C C . ARG A 1 86 ? -8.072 -0.153 7.755 1.00 92.00 86 ARG A C 1
ATOM 643 O O . ARG A 1 86 ? -8.328 -0.825 8.749 1.00 92.00 86 ARG A O 1
ATOM 650 N N . ASN A 1 87 ? -8.974 0.664 7.211 1.00 94.19 87 ASN A N 1
ATOM 651 C CA . ASN A 1 87 ? -10.330 0.789 7.743 1.00 94.19 87 ASN A CA 1
ATOM 652 C C . ASN A 1 87 ? -11.121 -0.521 7.600 1.00 94.19 87 ASN A C 1
ATOM 654 O O . ASN A 1 87 ? -11.843 -0.884 8.525 1.00 94.19 87 ASN A O 1
ATOM 658 N N . GLN A 1 88 ? -10.969 -1.233 6.479 1.00 91.19 88 GLN A N 1
ATOM 659 C CA . GLN A 1 88 ? -11.585 -2.546 6.274 1.00 91.19 88 GLN A CA 1
ATOM 660 C C . GLN A 1 88 ? -11.076 -3.568 7.288 1.00 91.19 88 GLN A C 1
ATOM 662 O O . GLN A 1 88 ? -11.881 -4.299 7.856 1.00 91.19 88 GLN A O 1
ATOM 667 N N . GLU A 1 89 ? -9.775 -3.575 7.582 1.00 91.94 89 GLU A N 1
ATOM 668 C CA . GLU A 1 89 ? -9.218 -4.491 8.579 1.00 91.94 89 GLU A CA 1
ATOM 669 C C . GLU A 1 89 ? -9.739 -4.193 9.991 1.00 91.94 89 GLU A C 1
ATOM 671 O O . GLU A 1 89 ? -10.148 -5.106 10.704 1.00 91.94 89 GLU A O 1
ATOM 676 N N . ILE A 1 90 ? -9.840 -2.915 10.376 1.00 95.19 90 ILE A N 1
ATOM 677 C CA . ILE A 1 90 ? -10.465 -2.508 11.647 1.00 95.19 90 ILE A CA 1
ATOM 678 C C . IL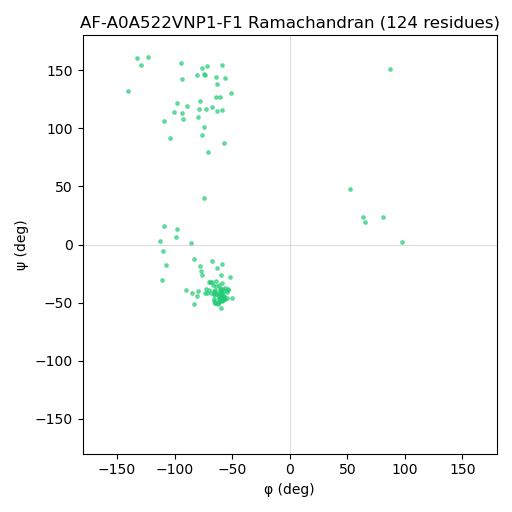E A 1 90 ? -11.911 -3.023 11.736 1.00 95.19 90 ILE A C 1
ATOM 680 O O . ILE A 1 90 ? -12.320 -3.568 12.763 1.00 95.19 90 ILE A O 1
ATOM 684 N N . VAL A 1 91 ? -12.692 -2.865 10.662 1.00 95.75 91 VAL A N 1
ATOM 685 C CA . VAL A 1 91 ? -14.084 -3.339 10.598 1.00 95.75 91 VAL A CA 1
ATOM 686 C C . VAL A 1 91 ? -14.149 -4.865 10.659 1.00 95.75 91 VAL A C 1
ATOM 688 O O . VAL A 1 91 ? -15.002 -5.403 11.368 1.00 95.75 91 VAL A O 1
ATOM 691 N N . ARG A 1 92 ? -13.251 -5.564 9.957 1.00 94.75 92 ARG A N 1
ATOM 692 C CA . ARG A 1 92 ? -13.152 -7.027 9.958 1.00 94.75 92 ARG A CA 1
ATOM 693 C C . ARG A 1 92 ? -12.884 -7.549 11.365 1.00 94.75 92 ARG A C 1
ATOM 695 O O . ARG A 1 92 ? -13.682 -8.340 11.862 1.00 94.75 92 ARG A O 1
ATOM 702 N N . LEU A 1 93 ? -11.827 -7.062 12.016 1.00 95.00 93 LEU A N 1
ATOM 703 C CA . LEU A 1 93 ? -11.455 -7.439 13.383 1.00 95.00 93 LEU A CA 1
ATOM 704 C C . LEU A 1 93 ? -12.600 -7.170 14.367 1.00 95.00 93 LEU A C 1
ATOM 706 O O . LEU A 1 93 ? -12.897 -7.998 15.226 1.00 95.00 93 LEU A O 1
ATOM 710 N N . ARG A 1 94 ? -13.311 -6.044 14.213 1.00 95.19 94 ARG A N 1
ATOM 711 C CA . ARG A 1 94 ? -14.474 -5.747 15.059 1.00 95.19 94 ARG A CA 1
ATOM 712 C C . ARG A 1 94 ? -15.623 -6.732 14.839 1.00 95.19 94 ARG A C 1
ATOM 714 O O . ARG A 1 94 ? -16.192 -7.208 15.813 1.00 95.19 94 ARG A O 1
ATOM 721 N N . ARG A 1 95 ? -15.983 -7.018 13.584 1.00 93.81 95 ARG A N 1
ATOM 722 C CA . ARG A 1 95 ? -17.138 -7.866 13.240 1.00 93.81 95 ARG A CA 1
ATOM 723 C C . ARG A 1 95 ? -16.896 -9.348 13.501 1.00 93.81 95 ARG A C 1
ATOM 725 O O . ARG A 1 95 ? -17.808 -10.028 13.949 1.00 93.81 95 ARG A O 1
ATOM 732 N N . GLN A 1 96 ? -15.709 -9.842 13.168 1.00 93.19 96 GLN A N 1
ATOM 733 C CA . GLN A 1 96 ? -15.398 -11.272 13.201 1.00 93.19 96 GLN A CA 1
ATOM 734 C C . GLN A 1 96 ? -14.841 -11.707 14.552 1.00 93.19 96 GLN A C 1
ATOM 736 O O . GLN A 1 96 ? -15.182 -12.777 15.038 1.00 93.19 96 GLN A O 1
ATOM 741 N N . GLU A 1 97 ? -13.996 -10.876 15.160 1.00 93.00 97 GLU A N 1
ATOM 742 C CA . GLU A 1 97 ? -13.244 -11.246 16.364 1.00 93.00 97 GLU A CA 1
ATOM 743 C C . GLU A 1 97 ? -13.751 -10.496 17.606 1.00 93.00 97 GLU A C 1
ATOM 745 O O . GLU A 1 97 ? -13.302 -10.756 18.718 1.00 93.00 97 GLU A O 1
ATOM 750 N N . GLY A 1 98 ? -14.693 -9.556 17.447 1.00 93.88 98 GLY A N 1
ATOM 751 C CA . GLY A 1 98 ? -15.239 -8.777 18.560 1.00 93.88 98 GLY A CA 1
ATOM 752 C C . GLY A 1 98 ? -14.206 -7.867 19.231 1.00 93.88 98 GLY A C 1
ATOM 753 O O . GLY A 1 98 ? -14.416 -7.446 20.370 1.00 93.88 98 GLY A O 1
ATOM 754 N N . ALA A 1 99 ? -13.100 -7.558 18.540 1.00 94.50 99 ALA A N 1
ATOM 755 C CA . ALA A 1 99 ? -11.943 -6.876 19.111 1.00 94.50 99 ALA A CA 1
ATOM 756 C C . ALA A 1 99 ? -12.348 -5.590 19.871 1.00 94.50 99 ALA A C 1
ATOM 758 O O . ALA A 1 99 ? -13.106 -4.770 19.327 1.00 94.50 99 ALA A O 1
ATOM 759 N N . PRO A 1 100 ? -11.881 -5.383 21.120 1.00 95.69 100 PRO A N 1
ATOM 760 C CA . PRO A 1 100 ? -12.190 -4.180 21.885 1.00 95.69 100 PRO A CA 1
ATOM 761 C C . PRO A 1 100 ? -11.627 -2.914 21.231 1.00 95.69 100 PRO A C 1
ATOM 763 O O . PRO A 1 100 ? -10.505 -2.901 20.721 1.00 95.69 100 PRO A O 1
ATOM 766 N N . LEU A 1 101 ? -12.361 -1.799 21.328 1.00 96.25 101 LEU A N 1
ATOM 767 C CA . LEU A 1 101 ? -11.952 -0.510 20.748 1.00 96.25 101 LEU A CA 1
ATOM 768 C C . LEU A 1 101 ? -10.557 -0.052 21.186 1.00 96.25 101 LEU A C 1
ATOM 770 O O . LEU A 1 101 ? -9.813 0.506 20.382 1.00 96.25 101 LEU A O 1
ATOM 774 N N . LYS A 1 102 ? -10.198 -0.290 22.453 1.00 97.19 102 LYS A N 1
ATOM 775 C CA . LYS A 1 102 ? -8.880 0.054 23.009 1.00 97.19 102 LYS A CA 1
ATOM 776 C C . LYS A 1 102 ? -7.738 -0.717 22.335 1.00 97.19 102 LYS A C 1
ATOM 778 O O . LYS A 1 102 ? -6.667 -0.151 22.125 1.00 97.19 102 LYS A O 1
ATOM 783 N N . ASP A 1 103 ? -7.979 -1.973 21.971 1.00 97.19 103 ASP A N 1
ATOM 784 C CA . ASP A 1 103 ? -6.962 -2.858 21.409 1.00 97.19 103 ASP A CA 1
ATOM 785 C C . ASP A 1 103 ? -6.773 -2.534 19.926 1.00 97.19 103 ASP A C 1
ATOM 787 O O . ASP A 1 103 ? -5.641 -2.388 19.474 1.00 97.19 103 ASP A O 1
ATOM 791 N N . LEU A 1 104 ? -7.868 -2.258 19.207 1.00 96.88 104 LEU A N 1
ATOM 792 C CA . LEU A 1 104 ? -7.827 -1.712 17.846 1.00 96.88 104 LEU A CA 1
ATOM 793 C C . LEU A 1 104 ? -7.110 -0.354 17.801 1.00 96.88 104 LEU A C 1
ATOM 795 O O . LEU A 1 104 ? -6.236 -0.131 16.966 1.00 96.88 104 LEU A O 1
ATOM 799 N N . ALA A 1 105 ? -7.438 0.555 18.721 1.00 97.00 105 ALA A N 1
ATOM 800 C CA . ALA A 1 105 ? -6.786 1.858 18.824 1.00 97.00 105 ALA A CA 1
ATOM 801 C C . ALA A 1 105 ? -5.265 1.715 19.001 1.00 97.00 105 ALA A C 1
ATOM 803 O O . ALA A 1 105 ? -4.497 2.367 18.294 1.00 97.00 105 ALA A O 1
ATOM 804 N N . ARG A 1 106 ? -4.824 0.810 19.883 1.00 96.75 106 ARG A N 1
ATOM 805 C CA . ARG A 1 106 ? -3.400 0.521 20.090 1.00 96.75 106 ARG A CA 1
ATOM 806 C C . ARG A 1 106 ? -2.754 -0.121 18.859 1.00 96.75 106 ARG A C 1
ATOM 808 O O . ARG A 1 106 ? -1.712 0.356 18.426 1.00 96.75 106 ARG A O 1
ATOM 815 N N . ALA A 1 107 ? -3.373 -1.152 18.283 1.00 95.25 107 ALA A N 1
ATOM 816 C CA . ALA A 1 107 ? -2.827 -1.903 17.150 1.00 95.25 107 ALA A CA 1
ATOM 817 C C 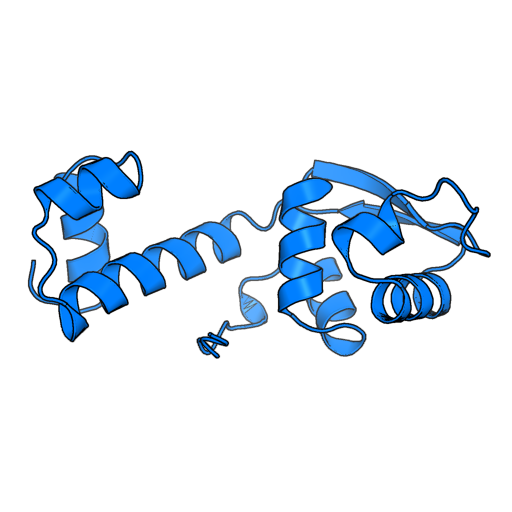. ALA A 1 107 ? -2.609 -1.029 15.906 1.00 95.25 107 ALA A C 1
ATOM 819 O O . ALA A 1 107 ? -1.604 -1.171 15.215 1.00 95.25 107 ALA A O 1
ATOM 820 N N . PHE A 1 108 ? -3.516 -0.084 15.647 1.00 94.94 108 PHE A N 1
ATOM 821 C CA . PHE A 1 108 ? -3.438 0.800 14.481 1.00 94.94 108 PHE A CA 1
ATOM 822 C C . PHE A 1 108 ? -2.851 2.185 14.786 1.00 94.94 108 PHE A C 1
ATOM 824 O O . PHE A 1 108 ? -2.860 3.048 13.908 1.00 94.94 108 PHE A O 1
ATOM 831 N N . SER A 1 109 ? -2.345 2.419 16.005 1.00 95.88 109 SER A N 1
ATOM 832 C CA . SER A 1 109 ? -1.833 3.728 16.451 1.00 95.88 109 SER A CA 1
ATOM 833 C C . SER A 1 109 ? -2.843 4.868 16.230 1.00 95.88 109 SER A C 1
ATOM 835 O O . SER A 1 109 ? -2.537 5.919 15.667 1.00 95.88 109 SER A O 1
ATOM 837 N N . MET A 1 110 ? -4.091 4.644 16.644 1.00 96.00 110 MET A N 1
ATOM 838 C CA . MET A 1 110 ? -5.212 5.575 16.493 1.00 96.00 110 MET A CA 1
ATOM 839 C C . MET A 1 110 ? -5.847 5.899 17.844 1.00 96.00 110 MET A C 1
ATOM 841 O O . MET A 1 110 ? -5.733 5.147 18.804 1.00 96.00 110 MET A O 1
ATOM 845 N N . THR A 1 111 ? -6.599 6.997 17.920 1.00 97.19 111 THR A N 1
ATOM 846 C CA . THR A 1 111 ? -7.482 7.236 19.069 1.00 97.19 111 THR A CA 1
ATOM 847 C C . THR A 1 111 ? -8.733 6.363 18.966 1.00 97.19 111 THR A C 1
ATOM 849 O O . THR A 1 111 ? -9.215 6.087 17.863 1.00 97.19 111 THR A O 1
ATOM 852 N N . MET A 1 112 ? -9.330 6.002 20.107 1.00 96.50 112 MET A N 1
ATOM 853 C CA . MET A 1 112 ? -10.623 5.302 20.119 1.00 96.50 112 MET A CA 1
ATOM 854 C C . MET A 1 112 ? -11.698 6.089 19.357 1.00 96.50 112 MET A C 1
ATOM 856 O O . MET A 1 112 ? -12.462 5.493 18.609 1.00 96.50 112 MET A O 1
ATOM 860 N N . ARG A 1 113 ? -11.698 7.431 19.446 1.00 96.69 113 ARG A N 1
ATOM 861 C CA . ARG A 1 113 ? -12.595 8.301 18.661 1.00 96.69 113 ARG A CA 1
ATOM 862 C C . ARG A 1 113 ? -12.487 8.026 17.157 1.00 96.69 113 ARG A C 1
ATOM 864 O O . ARG A 1 113 ? -13.515 7.927 16.490 1.00 96.69 113 ARG A O 1
ATOM 871 N N . ASN A 1 114 ? -11.272 7.906 16.621 1.00 96.69 114 ASN A N 1
ATOM 872 C CA . ASN A 1 114 ? -11.082 7.663 15.192 1.00 96.69 114 ASN A CA 1
ATOM 873 C C . ASN A 1 114 ? -11.523 6.247 14.797 1.00 96.69 114 ASN A C 1
ATOM 875 O O . ASN A 1 114 ? -12.158 6.089 13.757 1.00 96.69 114 ASN A O 1
ATOM 879 N N . VAL A 1 115 ? -11.246 5.242 15.633 1.00 96.81 115 VAL A N 1
ATOM 880 C CA . VAL A 1 115 ? -11.733 3.866 15.427 1.00 96.81 115 VAL A CA 1
ATOM 881 C C . VAL A 1 115 ? -13.264 3.834 15.421 1.00 96.81 115 VAL A C 1
ATOM 883 O O . VAL A 1 115 ? -13.864 3.323 14.481 1.00 96.81 115 VAL A O 1
ATOM 886 N N . THR A 1 116 ? -13.914 4.460 16.406 1.00 96.44 116 THR A N 1
ATOM 887 C CA . THR A 1 116 ? -15.379 4.575 16.466 1.00 96.44 116 THR A CA 1
ATOM 888 C C . THR A 1 116 ? -15.950 5.283 15.239 1.00 96.44 116 THR A C 1
ATOM 890 O O . THR A 1 116 ? -16.971 4.848 14.713 1.00 96.44 116 THR A O 1
ATOM 893 N N . SER A 1 117 ? -15.307 6.356 14.767 1.00 97.12 117 SER A N 1
ATOM 894 C CA . SER A 1 117 ? -15.720 7.059 13.547 1.00 97.12 117 SER A CA 1
ATOM 895 C C . SER A 1 117 ? -15.707 6.123 12.333 1.00 97.12 117 SER A C 1
ATOM 897 O O . SER A 1 117 ? -16.709 6.016 11.633 1.00 97.12 117 SER A O 1
ATOM 899 N N . ILE A 1 118 ? -14.622 5.360 12.150 1.00 96.25 118 ILE A N 1
ATOM 900 C CA . ILE A 1 118 ? -14.490 4.370 11.069 1.00 96.25 118 ILE A CA 1
ATOM 901 C C . ILE A 1 118 ? -15.593 3.310 11.144 1.00 96.25 118 ILE A C 1
ATOM 903 O O . ILE A 1 118 ? -16.243 3.037 10.135 1.00 96.25 118 ILE A O 1
ATOM 907 N N . LEU A 1 119 ? -15.824 2.735 12.328 1.00 96.19 119 LEU A N 1
ATOM 908 C CA . LEU A 1 119 ? -16.850 1.708 12.521 1.00 96.19 119 LEU A CA 1
ATOM 909 C C . LEU A 1 119 ? -18.247 2.250 12.203 1.00 96.19 119 LEU A C 1
ATOM 911 O O . LEU A 1 119 ? -18.986 1.611 11.458 1.00 96.19 119 LEU A O 1
ATOM 915 N N . ARG A 1 120 ? -18.573 3.465 12.663 1.00 95.44 120 ARG A N 1
ATOM 916 C CA . ARG A 1 120 ? -19.848 4.129 12.352 1.00 95.44 120 ARG A CA 1
ATOM 917 C C . ARG A 1 120 ? -20.025 4.379 10.859 1.00 95.44 120 ARG A C 1
ATOM 919 O O . ARG A 1 120 ? -21.077 4.049 10.325 1.00 95.44 120 ARG A O 1
ATOM 926 N N . THR A 1 121 ? -19.008 4.910 10.176 1.00 93.81 121 THR A N 1
ATOM 927 C CA . THR A 1 121 ? -19.050 5.113 8.717 1.00 93.81 121 THR A CA 1
ATOM 928 C C . THR A 1 121 ? -19.268 3.799 7.965 1.00 93.81 121 THR A C 1
ATOM 930 O O . THR A 1 121 ? -19.940 3.787 6.941 1.00 93.81 121 THR A O 1
ATOM 933 N N . ALA A 1 122 ? -18.748 2.685 8.483 1.00 90.50 122 ALA A N 1
ATOM 934 C CA . ALA A 1 122 ? -18.930 1.354 7.907 1.00 90.50 122 ALA A CA 1
ATOM 935 C C . ALA A 1 122 ? -20.225 0.639 8.352 1.00 90.50 122 ALA A C 1
ATOM 937 O O . ALA A 1 122 ? -20.432 -0.522 7.988 1.00 90.50 122 ALA A O 1
ATOM 938 N N . GLY A 1 123 ? -21.071 1.276 9.173 1.00 90.56 123 GLY A N 1
ATOM 939 C CA . GLY A 1 123 ? -22.271 0.657 9.746 1.00 90.56 123 GLY A CA 1
ATOM 940 C C . GLY A 1 123 ? -21.971 -0.517 10.687 1.00 90.56 123 GLY A C 1
ATOM 941 O O . GLY A 1 123 ? -22.787 -1.420 10.835 1.00 90.56 123 GLY A O 1
ATOM 942 N N . ALA A 1 124 ? -20.773 -0.568 11.272 1.00 87.00 124 ALA A N 1
ATOM 943 C CA . ALA A 1 124 ? -20.405 -1.537 12.296 1.00 87.00 124 ALA A CA 1
ATOM 944 C C . ALA A 1 124 ? -20.655 -0.957 13.696 1.00 87.00 124 ALA A C 1
ATOM 946 O O . ALA A 1 124 ? -20.410 0.227 13.942 1.00 87.00 124 ALA A O 1
ATOM 947 N N . SER A 1 125 ? -21.110 -1.801 14.624 1.00 83.12 125 SER A N 1
ATOM 948 C CA . SER A 1 125 ? -21.290 -1.406 16.021 1.00 83.12 125 SER A CA 1
ATOM 949 C C . SER A 1 125 ? -19.937 -1.051 16.659 1.00 83.12 125 SER A C 1
ATOM 951 O O . SER A 1 125 ? -19.006 -1.867 16.584 1.00 83.12 125 SER A O 1
ATOM 953 N N . PRO A 1 126 ? -19.808 0.146 17.268 1.00 71.75 126 PRO A N 1
ATOM 954 C CA . PRO A 1 126 ? -18.646 0.514 18.070 1.00 71.75 126 PRO A CA 1
ATOM 955 C C . PRO A 1 126 ? -18.352 -0.505 19.167 1.00 71.75 126 PRO A C 1
ATOM 957 O O . PRO A 1 126 ? -19.291 -1.141 19.692 1.00 71.75 126 PRO A O 1
#

Sequence (126 aa):
MTMTSNTPASLLPALLQDMAEHIPMEAVIRLAERFGGTVLCIPKRLPKNSELPAVLGADVAAKLVAVYGGENLDIPRACRMIRFVRNQEIVRLRRQEGAPLKDLARAFSMTMRNVTSILRTAGASP

Foldseek 3Di:
DDPPDVQDLVLADPVLSVLVVQAPNVLSLLCLVVQAQHWDAQALDDDPPDCSCVRRNDVRSVSVSVVQHGDTDNRHRSVSRVVVVLLVVLLCCCPPVVDDLVVSCVVVVHDSVVSCVSCVVVVHDD

Solvent-accessible surface area (backbone atoms only — not comparable to full-atom values): 7341 Å² total; per-residue (Å²): 139,83,82,84,68,93,69,64,58,85,52,43,56,69,71,54,37,58,46,43,78,76,39,58,60,70,43,48,49,49,48,28,71,74,45,37,74,37,74,48,74,32,48,71,63,87,55,96,83,52,62,51,38,79,70,48,36,60,71,49,32,51,49,51,28,71,74,46,40,67,40,74,42,76,34,61,60,44,59,63,40,55,52,48,56,54,50,50,50,55,46,45,42,39,74,78,68,60,52,53,60,68,56,53,13,60,76,69,74,45,52,51,69,57,51,40,51,52,23,51,76,69,74,40,85,113

pLDDT: mean 88.6, std 12.38, range [30.81, 97.19]